Protein AF-A0A088CCU4-F1 (afdb_monomer_lite)

Structure (mmCIF, N/CA/C/O backbone):
data_AF-A0A088CCU4-F1
#
_entry.id   AF-A0A088CCU4-F1
#
loop_
_atom_site.group_PDB
_atom_site.id
_atom_site.type_symbol
_atom_site.label_atom_id
_atom_site.label_alt_id
_atom_site.label_comp_id
_atom_site.label_asym_id
_atom_site.label_entity_id
_atom_site.label_seq_id
_atom_site.pdbx_PDB_ins_code
_atom_site.Cartn_x
_atom_site.Cartn_y
_atom_site.Cartn_z
_atom_site.occupancy
_atom_site.B_iso_or_equiv
_atom_site.auth_seq_id
_atom_site.auth_comp_id
_atom_site.auth_asym_id
_atom_site.auth_atom_id
_atom_site.pdbx_PDB_model_num
ATOM 1 N N . HIS A 1 1 ? 2.021 10.113 3.384 1.00 91.44 1 HIS A N 1
ATOM 2 C CA . HIS A 1 1 ? 2.959 9.253 4.144 1.00 91.44 1 HIS A CA 1
ATOM 3 C C . HIS A 1 1 ? 3.148 7.873 3.513 1.00 91.44 1 HIS A C 1
ATOM 5 O O . HIS A 1 1 ? 4.273 7.570 3.127 1.00 91.44 1 HIS A O 1
ATOM 11 N N . ALA A 1 2 ? 2.087 7.080 3.321 1.00 96.19 2 ALA A N 1
ATOM 12 C CA . ALA A 1 2 ? 2.194 5.698 2.834 1.00 96.19 2 ALA A CA 1
ATOM 13 C C . ALA A 1 2 ? 2.951 5.543 1.501 1.00 96.19 2 ALA A C 1
ATOM 15 O O . ALA A 1 2 ? 3.889 4.751 1.421 1.00 96.19 2 ALA A O 1
ATOM 16 N N . THR A 1 3 ? 2.614 6.346 0.483 1.00 97.25 3 THR A N 1
ATOM 17 C CA . THR A 1 3 ? 3.294 6.319 -0.825 1.00 97.25 3 THR A CA 1
ATOM 18 C C . THR A 1 3 ? 4.794 6.565 -0.702 1.00 97.25 3 THR A C 1
ATOM 20 O O . THR A 1 3 ? 5.582 5.800 -1.244 1.00 97.25 3 THR A O 1
ATOM 23 N N . LEU A 1 4 ? 5.207 7.597 0.042 1.00 97.44 4 LEU A N 1
ATOM 24 C CA . LEU A 1 4 ? 6.625 7.913 0.241 1.00 97.44 4 LEU A CA 1
ATOM 25 C C . LEU A 1 4 ? 7.341 6.800 1.020 1.00 97.44 4 LEU A C 1
ATOM 27 O O . LEU A 1 4 ? 8.478 6.448 0.711 1.00 97.44 4 LEU A O 1
ATOM 31 N N . GLY A 1 5 ? 6.665 6.224 2.015 1.00 97.56 5 GLY A N 1
ATOM 32 C CA . GLY A 1 5 ? 7.174 5.092 2.778 1.00 97.56 5 GLY A CA 1
ATOM 33 C C . GLY A 1 5 ? 7.388 3.843 1.920 1.00 97.56 5 GLY A C 1
ATOM 34 O O . GLY A 1 5 ? 8.366 3.122 2.125 1.00 97.56 5 GLY A O 1
ATOM 35 N N . LEU A 1 6 ? 6.506 3.583 0.951 1.00 98.12 6 LEU A N 1
ATOM 36 C CA . LEU A 1 6 ? 6.678 2.500 -0.016 1.00 98.12 6 LEU A CA 1
ATOM 37 C C . LEU A 1 6 ? 7.769 2.829 -1.041 1.00 98.12 6 LEU A C 1
ATOM 39 O O . LEU A 1 6 ? 8.644 2.002 -1.277 1.00 98.12 6 LEU A O 1
ATOM 43 N N . PHE A 1 7 ? 7.777 4.051 -1.574 1.00 98.25 7 PHE A N 1
ATOM 44 C CA . PHE A 1 7 ? 8.785 4.539 -2.515 1.00 98.25 7 PHE A CA 1
ATOM 45 C C . PHE A 1 7 ? 10.206 4.311 -1.987 1.00 98.25 7 PHE A C 1
ATOM 47 O O . PHE A 1 7 ? 11.005 3.630 -2.627 1.00 98.25 7 PHE A O 1
ATOM 54 N N . LYS A 1 8 ? 10.496 4.787 -0.767 1.00 98.06 8 LYS A N 1
ATOM 55 C CA . LYS A 1 8 ? 11.816 4.632 -0.131 1.00 98.06 8 LYS A CA 1
ATOM 56 C C . LYS A 1 8 ? 12.201 3.164 0.073 1.00 98.06 8 LYS A C 1
ATOM 58 O O . LYS A 1 8 ? 13.357 2.801 -0.117 1.00 98.06 8 LYS A O 1
ATOM 63 N N . LYS A 1 9 ? 11.240 2.296 0.419 1.00 96.69 9 LYS A N 1
ATOM 64 C CA . LYS A 1 9 ? 11.482 0.844 0.522 1.00 96.69 9 LYS A CA 1
ATOM 65 C C . LYS A 1 9 ? 11.869 0.249 -0.834 1.00 96.69 9 LYS A C 1
ATOM 67 O O . LYS A 1 9 ? 12.780 -0.574 -0.904 1.00 96.69 9 LYS A O 1
ATOM 72 N N . LEU A 1 10 ? 11.182 0.648 -1.903 1.00 97.81 10 LEU A N 1
ATOM 73 C CA . LEU A 1 10 ? 11.379 0.090 -3.241 1.00 97.81 10 LEU A CA 1
ATOM 74 C C . LEU A 1 10 ? 12.605 0.631 -3.964 1.00 97.81 10 LEU A C 1
ATOM 76 O O . LEU A 1 10 ? 13.156 -0.087 -4.796 1.00 97.81 10 LEU A O 1
ATOM 80 N N . GLN A 1 11 ? 13.064 1.830 -3.608 1.00 97.62 11 GLN A N 1
ATOM 81 C CA . GLN A 1 11 ? 14.249 2.453 -4.193 1.00 97.62 11 GLN A CA 1
ATOM 82 C C . GLN A 1 11 ? 15.470 1.522 -4.171 1.00 97.62 11 GLN A C 1
ATOM 84 O O . GLN A 1 11 ? 16.229 1.485 -5.136 1.00 97.62 11 GLN A O 1
ATOM 89 N N . HIS A 1 12 ? 15.609 0.713 -3.117 1.00 95.38 12 HIS A N 1
ATOM 90 C CA . HIS A 1 12 ? 16.684 -0.274 -2.995 1.00 95.38 12 HIS A CA 1
ATOM 91 C C . HIS A 1 12 ? 16.219 -1.720 -3.214 1.00 95.38 12 HIS A C 1
ATOM 93 O O . HIS A 1 12 ? 16.994 -2.535 -3.703 1.00 95.38 12 HIS A O 1
ATOM 99 N N . ARG A 1 13 ? 14.963 -2.059 -2.884 1.00 96.06 13 ARG A N 1
ATOM 100 C CA . ARG A 1 13 ? 14.472 -3.452 -2.939 1.00 96.06 13 ARG A CA 1
ATOM 101 C C . ARG A 1 13 ? 13.947 -3.883 -4.307 1.00 96.06 13 ARG A C 1
ATOM 103 O O . ARG A 1 13 ? 14.103 -5.040 -4.672 1.00 96.06 13 ARG A O 1
ATOM 110 N N . ALA A 1 14 ? 13.313 -2.980 -5.056 1.00 96.00 14 ALA A N 1
ATOM 111 C CA . ALA A 1 14 ? 12.757 -3.279 -6.378 1.00 96.00 14 ALA A CA 1
ATOM 112 C C . ALA A 1 14 ? 12.853 -2.063 -7.324 1.00 96.00 14 ALA A C 1
ATOM 114 O O . ALA A 1 14 ? 11.836 -1.570 -7.825 1.00 96.00 14 ALA A O 1
ATOM 115 N N . PRO A 1 15 ? 14.072 -1.573 -7.618 1.00 96.88 15 PRO A N 1
ATOM 116 C CA . PRO A 1 15 ? 14.264 -0.345 -8.390 1.00 96.88 15 PRO A CA 1
ATOM 117 C C . PRO A 1 15 ? 13.731 -0.441 -9.828 1.00 96.88 15 PRO A C 1
ATOM 119 O O . PRO A 1 15 ? 13.356 0.569 -10.414 1.00 96.88 15 PRO A O 1
ATOM 122 N N . LYS A 1 16 ? 13.663 -1.647 -10.414 1.00 96.62 16 LYS A N 1
ATOM 123 C CA . LYS A 1 16 ? 13.068 -1.861 -11.747 1.00 96.62 16 LYS A CA 1
ATOM 124 C C . LYS A 1 16 ? 11.554 -1.614 -11.738 1.00 96.62 16 LYS A C 1
ATOM 126 O O . LYS A 1 16 ? 11.065 -0.879 -12.592 1.00 96.62 16 LYS A O 1
ATOM 131 N N . SER A 1 17 ? 10.838 -2.188 -10.770 1.00 94.81 17 SER A N 1
ATOM 132 C CA . SER A 1 17 ? 9.391 -1.995 -10.611 1.00 94.81 17 SER A CA 1
ATOM 133 C C . SER A 1 17 ? 9.062 -0.537 -10.311 1.00 94.81 17 SER A C 1
ATOM 135 O O . SER A 1 17 ? 8.151 0.019 -10.919 1.00 94.81 17 SER A O 1
ATOM 137 N N . LEU A 1 18 ? 9.861 0.103 -9.448 1.00 97.56 18 LEU A N 1
ATOM 138 C CA . LEU A 1 18 ? 9.700 1.519 -9.134 1.00 97.56 18 LEU A CA 1
ATOM 139 C C . LEU A 1 18 ? 9.860 2.397 -10.382 1.00 97.56 18 LEU A C 1
ATOM 141 O O . LEU A 1 18 ? 8.949 3.148 -10.708 1.00 97.56 18 LEU A O 1
ATOM 145 N N . ARG A 1 19 ? 10.946 2.225 -11.149 1.00 97.62 19 ARG A N 1
ATOM 146 C CA . ARG A 1 19 ? 11.162 2.977 -12.398 1.00 97.62 19 ARG A CA 1
ATOM 147 C C . ARG A 1 19 ? 10.057 2.763 -13.428 1.00 97.62 19 ARG A C 1
ATOM 149 O O . ARG A 1 19 ? 9.741 3.681 -14.179 1.00 97.62 19 ARG A O 1
ATOM 156 N N . ARG A 1 20 ? 9.486 1.557 -13.508 1.00 96.56 20 ARG A N 1
ATOM 157 C CA . ARG A 1 20 ? 8.352 1.286 -14.403 1.00 96.56 20 ARG A CA 1
ATOM 158 C C . ARG A 1 20 ? 7.133 2.103 -13.985 1.00 96.56 20 ARG A C 1
ATOM 160 O O . ARG A 1 20 ? 6.568 2.789 -14.825 1.00 96.56 20 ARG A O 1
ATOM 167 N N . TRP A 1 21 ? 6.780 2.075 -12.702 1.00 97.50 21 TRP A N 1
ATOM 168 C CA . TRP A 1 21 ? 5.697 2.899 -12.166 1.00 97.50 21 TRP A CA 1
ATOM 169 C C . TRP A 1 21 ? 5.942 4.397 -12.402 1.00 97.50 21 TRP A C 1
ATOM 171 O O . TRP A 1 21 ? 5.027 5.111 -12.807 1.00 97.50 21 TRP A O 1
ATOM 181 N N . GLU A 1 22 ? 7.186 4.864 -12.252 1.00 97.75 22 GLU A N 1
ATOM 182 C CA . GLU A 1 22 ? 7.560 6.250 -12.554 1.00 97.75 22 GLU A CA 1
ATOM 183 C C . GLU A 1 22 ? 7.360 6.620 -14.025 1.00 97.75 22 GLU A C 1
ATOM 185 O O . GLU A 1 22 ? 6.772 7.658 -14.321 1.00 97.75 22 GLU A O 1
ATOM 190 N N . ARG A 1 23 ? 7.772 5.747 -14.950 1.00 97.81 23 ARG A N 1
ATOM 191 C CA . ARG A 1 23 ? 7.551 5.932 -16.394 1.00 97.81 23 ARG A CA 1
ATOM 192 C C . ARG A 1 23 ? 6.076 5.898 -16.786 1.00 97.81 23 ARG A C 1
ATOM 194 O O . ARG A 1 23 ? 5.710 6.498 -17.787 1.00 97.81 23 ARG A O 1
ATOM 201 N N . CYS A 1 24 ? 5.236 5.235 -15.997 1.00 96.31 24 CYS A N 1
ATOM 202 C CA . CYS A 1 24 ? 3.785 5.236 -16.164 1.00 96.31 24 CYS A CA 1
ATOM 203 C C . CYS A 1 24 ? 3.105 6.469 -15.537 1.00 96.31 24 CYS A C 1
ATOM 205 O O . CYS A 1 24 ? 1.899 6.446 -15.332 1.00 96.31 24 CYS A O 1
ATOM 207 N N . GLY A 1 25 ? 3.845 7.528 -15.190 1.00 97.12 25 GLY A N 1
ATOM 208 C CA . GLY A 1 25 ? 3.272 8.751 -14.616 1.00 97.12 25 GLY A CA 1
ATOM 209 C C . GLY A 1 25 ? 2.978 8.660 -13.118 1.00 97.12 25 GLY A C 1
ATOM 210 O O . GLY A 1 25 ? 2.288 9.519 -12.577 1.00 97.12 25 GLY A O 1
ATOM 211 N N . GLN A 1 26 ? 3.504 7.637 -12.431 1.00 96.62 26 GLN A N 1
ATOM 212 C CA . GLN A 1 26 ? 3.355 7.460 -10.984 1.00 96.62 26 GLN A CA 1
ATOM 213 C C . GLN A 1 26 ? 1.885 7.438 -10.533 1.00 96.62 26 GLN A C 1
ATOM 215 O O . GLN A 1 26 ? 1.538 8.069 -9.528 1.00 96.62 26 GLN A O 1
ATOM 220 N N . VAL A 1 27 ? 1.019 6.738 -11.274 1.00 96.62 27 VAL A N 1
ATOM 221 C CA . VAL A 1 27 ? -0.430 6.675 -11.011 1.00 96.62 27 VAL A CA 1
ATOM 222 C C . VAL A 1 27 ? -0.711 6.214 -9.582 1.00 96.62 27 VAL A C 1
ATOM 224 O O . VAL A 1 27 ? -0.049 5.312 -9.058 1.00 96.62 27 VAL A O 1
ATOM 227 N N . LYS A 1 28 ? -1.688 6.860 -8.943 1.00 97.25 28 LYS A N 1
ATOM 228 C CA . LYS A 1 28 ? -2.172 6.543 -7.598 1.00 97.25 28 LYS A CA 1
ATOM 229 C C . LYS A 1 28 ? -3.693 6.577 -7.635 1.00 97.25 28 LYS A C 1
ATOM 231 O O . LYS A 1 28 ? -4.262 7.572 -8.072 1.00 97.25 28 LYS A O 1
ATOM 236 N N . VAL A 1 29 ? -4.317 5.512 -7.153 1.00 97.81 29 VAL A N 1
ATOM 237 C CA . VAL A 1 29 ? -5.760 5.439 -6.915 1.00 97.81 29 VAL A CA 1
ATOM 238 C C . VAL A 1 29 ? -5.952 5.337 -5.411 1.00 97.81 29 VAL A C 1
ATOM 240 O O . VAL A 1 29 ? -5.223 4.600 -4.744 1.00 97.81 29 VAL A O 1
ATOM 243 N N . VAL A 1 30 ? -6.881 6.121 -4.872 1.00 98.12 30 VAL A N 1
ATOM 244 C CA . VAL A 1 30 ? -7.186 6.121 -3.442 1.00 98.12 30 VAL A CA 1
ATOM 245 C C . VAL A 1 30 ? -8.562 5.506 -3.254 1.00 98.12 30 VAL A C 1
ATOM 247 O O . VAL A 1 30 ? -9.545 5.957 -3.836 1.00 98.12 30 VAL A O 1
ATOM 250 N N . VAL A 1 31 ? -8.597 4.452 -2.452 1.00 97.94 31 VAL A N 1
ATOM 251 C CA . VAL A 1 31 ? -9.799 3.701 -2.097 1.00 97.94 31 VAL A CA 1
ATOM 252 C C . VAL A 1 31 ? -9.967 3.717 -0.586 1.00 97.94 31 VAL A C 1
ATOM 254 O O . VAL A 1 31 ? -8.994 3.918 0.149 1.00 97.94 31 VAL A O 1
ATOM 257 N N . LYS A 1 32 ? -11.199 3.518 -0.127 1.00 95.50 32 LYS A N 1
ATOM 258 C CA . LYS A 1 32 ? -11.544 3.510 1.294 1.00 95.50 32 LYS A CA 1
ATOM 259 C C . LYS A 1 32 ? -11.761 2.100 1.832 1.00 95.50 32 LYS A C 1
ATOM 261 O O . LYS A 1 32 ? -12.214 1.205 1.119 1.00 95.50 32 LYS A O 1
ATOM 266 N N . LEU A 1 33 ? -11.440 1.948 3.111 1.00 94.44 33 LEU A N 1
ATOM 267 C CA . LEU A 1 33 ? -11.680 0.767 3.932 1.00 94.44 33 LEU A CA 1
ATOM 268 C C . LEU A 1 33 ? -12.495 1.192 5.148 1.00 94.44 33 LEU A C 1
ATOM 270 O O . LEU A 1 33 ? -12.372 2.331 5.596 1.00 94.44 33 LEU A O 1
ATOM 274 N N . GLU A 1 34 ? -13.292 0.272 5.678 1.00 92.31 34 GLU A N 1
ATOM 275 C CA . GLU A 1 34 ? -14.144 0.539 6.840 1.00 92.31 34 GLU A CA 1
ATOM 276 C C . GLU A 1 34 ? -13.412 0.246 8.164 1.00 92.31 34 GLU A C 1
ATOM 278 O O . GLU A 1 34 ? -13.797 0.771 9.208 1.00 92.31 34 GLU A O 1
ATOM 283 N N . SER A 1 35 ? -12.339 -0.561 8.145 1.00 93.94 35 SER A N 1
ATOM 284 C CA . SER A 1 35 ? -11.607 -0.939 9.359 1.00 93.94 35 SER A CA 1
ATOM 285 C C . SER A 1 35 ? -10.102 -1.183 9.164 1.00 93.94 35 SER A C 1
ATOM 287 O O . SER A 1 35 ? -9.602 -1.419 8.061 1.00 93.94 35 SER A O 1
ATOM 289 N N . GLU A 1 36 ? -9.365 -1.149 10.280 1.00 93.94 36 GLU A N 1
ATOM 290 C CA . GLU A 1 36 ? -7.949 -1.531 10.340 1.00 93.94 36 GLU A CA 1
ATOM 291 C C . GLU A 1 36 ? -7.743 -3.036 10.091 1.00 93.94 36 GLU A C 1
ATOM 293 O O . GLU A 1 36 ? -6.764 -3.423 9.451 1.00 93.94 36 GLU A O 1
ATOM 298 N N . GLU A 1 37 ? -8.677 -3.879 10.537 1.00 95.44 37 GLU A N 1
ATOM 299 C CA . GLU A 1 37 ? -8.637 -5.330 10.327 1.00 95.44 37 GLU A CA 1
ATOM 300 C C . GLU A 1 37 ? -8.659 -5.660 8.824 1.00 95.44 37 GLU A C 1
ATOM 302 O O . GLU A 1 37 ? -7.798 -6.393 8.331 1.00 95.44 37 GLU A O 1
ATOM 307 N N . ASP A 1 38 ? -9.552 -5.015 8.063 1.00 95.94 38 ASP A N 1
ATOM 308 C CA . ASP A 1 38 ? -9.630 -5.173 6.605 1.00 95.94 38 ASP A CA 1
ATOM 309 C C . ASP A 1 38 ? -8.312 -4.779 5.923 1.00 95.94 38 ASP A C 1
ATOM 311 O O . ASP A 1 38 ? -7.849 -5.441 4.990 1.00 95.94 38 ASP A O 1
ATOM 315 N N . MET A 1 39 ? -7.652 -3.724 6.416 1.00 97.12 39 MET A N 1
ATOM 316 C CA . MET A 1 39 ? -6.344 -3.300 5.913 1.00 97.12 39 MET A CA 1
ATOM 317 C C . MET A 1 39 ? -5.279 -4.388 6.107 1.00 97.12 39 MET A C 1
ATOM 319 O O . MET A 1 39 ? -4.449 -4.607 5.218 1.00 97.12 39 MET A O 1
ATOM 323 N N . LEU A 1 40 ? -5.287 -5.077 7.251 1.00 97.12 40 LEU A N 1
ATOM 324 C CA . LEU A 1 40 ? -4.349 -6.162 7.547 1.00 97.12 40 LEU A CA 1
ATOM 325 C C . LEU A 1 40 ? -4.634 -7.409 6.706 1.00 97.12 40 LEU A C 1
ATOM 327 O O . LEU A 1 40 ? -3.690 -8.020 6.196 1.00 97.12 40 LEU A O 1
ATOM 331 N N . VAL A 1 41 ? -5.908 -7.743 6.487 1.00 97.69 41 VAL A N 1
ATOM 332 C CA . VAL A 1 41 ? -6.321 -8.829 5.584 1.00 97.69 41 VAL A CA 1
ATOM 333 C C . VAL A 1 41 ? -5.828 -8.558 4.161 1.00 97.69 41 VAL A C 1
ATOM 335 O O . VAL A 1 41 ? -5.172 -9.408 3.550 1.00 97.69 41 VAL A O 1
ATOM 338 N N . LEU A 1 42 ? -6.047 -7.344 3.647 1.00 97.75 42 LEU A N 1
ATOM 339 C CA . LEU A 1 42 ? -5.560 -6.943 2.326 1.00 97.75 42 LEU A CA 1
ATOM 340 C C . LEU A 1 42 ? -4.037 -6.928 2.241 1.00 97.75 42 LEU A C 1
ATOM 342 O O . LEU A 1 42 ? -3.477 -7.325 1.219 1.00 97.75 42 LEU A O 1
ATOM 346 N N . GLN A 1 43 ? -3.345 -6.528 3.311 1.00 98.19 43 GLN A N 1
ATOM 347 C CA . GLN A 1 43 ? -1.892 -6.643 3.367 1.00 98.19 43 GLN A CA 1
ATOM 348 C C . GLN A 1 43 ? -1.442 -8.104 3.253 1.00 98.19 43 GLN A C 1
ATOM 350 O O . GLN A 1 43 ? -0.475 -8.388 2.544 1.00 98.19 43 GLN A O 1
ATOM 355 N N . GLY A 1 44 ? -2.104 -9.024 3.959 1.00 98.31 44 GLY A N 1
ATOM 356 C CA . GLY A 1 44 ? -1.820 -10.457 3.883 1.00 98.31 44 GLY A CA 1
ATOM 357 C C . GLY A 1 44 ? -1.957 -10.982 2.455 1.00 98.31 44 GLY A C 1
ATOM 358 O O . GLY A 1 44 ? -1.041 -11.626 1.942 1.00 98.31 44 GLY A O 1
ATOM 359 N N . ARG A 1 45 ? -3.049 -10.610 1.779 1.00 98.19 45 ARG A N 1
ATOM 360 C CA . ARG A 1 45 ? -3.296 -10.962 0.374 1.00 98.19 45 ARG A CA 1
ATOM 361 C C . ARG A 1 45 ? -2.271 -10.349 -0.584 1.00 98.19 45 ARG A C 1
ATOM 363 O O . ARG A 1 45 ? -1.758 -11.031 -1.460 1.00 98.19 45 ARG A O 1
ATOM 370 N N . ALA A 1 46 ? -1.912 -9.082 -0.405 1.00 98.38 46 ALA A N 1
ATOM 371 C CA . ALA A 1 46 ? -0.869 -8.447 -1.207 1.00 98.38 46 ALA A CA 1
ATOM 372 C C . ALA A 1 46 ? 0.481 -9.169 -1.055 1.00 98.38 46 ALA A C 1
ATOM 374 O O . ALA A 1 46 ? 1.166 -9.433 -2.042 1.00 98.38 46 ALA A O 1
ATOM 375 N N . LYS A 1 47 ? 0.845 -9.548 0.178 1.00 97.56 47 LYS A N 1
ATOM 376 C CA . LYS A 1 47 ? 2.080 -10.292 0.456 1.00 97.56 47 LYS A CA 1
ATOM 377 C C . LYS A 1 47 ? 2.089 -11.677 -0.188 1.00 97.56 47 LYS A C 1
ATOM 379 O O . LYS A 1 47 ? 3.134 -12.057 -0.708 1.00 97.56 47 LYS A O 1
ATOM 384 N N . SER A 1 48 ? 0.971 -12.409 -0.193 1.00 98.06 48 SER A N 1
ATOM 385 C CA . SER A 1 48 ? 0.908 -13.724 -0.854 1.00 98.06 48 SER A CA 1
ATOM 386 C C . SER A 1 48 ? 1.085 -13.632 -2.375 1.00 98.06 48 SER A C 1
ATOM 388 O O . SER A 1 48 ? 1.594 -14.566 -2.986 1.00 98.06 48 SER A O 1
ATOM 390 N N . LEU A 1 49 ? 0.756 -12.481 -2.971 1.00 97.44 49 LEU A N 1
ATOM 391 C CA . LEU A 1 49 ? 0.991 -12.157 -4.382 1.00 97.44 49 LEU A CA 1
ATOM 392 C C . LEU A 1 49 ? 2.360 -11.497 -4.647 1.00 97.44 49 LEU A C 1
ATOM 394 O O . LEU A 1 49 ? 2.623 -11.044 -5.759 1.00 97.44 49 LEU A O 1
ATOM 398 N N . ASN A 1 50 ? 3.242 -11.422 -3.644 1.00 96.50 50 ASN A N 1
ATOM 399 C CA . ASN A 1 50 ? 4.532 -10.720 -3.706 1.00 96.50 50 ASN A CA 1
ATOM 400 C C . ASN A 1 50 ? 4.425 -9.222 -4.060 1.00 96.50 50 ASN A C 1
ATOM 402 O O . ASN A 1 50 ? 5.376 -8.622 -4.571 1.00 96.50 50 ASN A O 1
ATOM 406 N N . LEU A 1 51 ? 3.289 -8.591 -3.752 1.00 97.75 51 LEU A N 1
ATOM 407 C CA . LEU A 1 51 ? 3.097 -7.158 -3.935 1.00 97.75 51 LEU A CA 1
ATOM 408 C C . LEU A 1 51 ? 3.664 -6.387 -2.735 1.00 97.75 51 LEU A C 1
ATOM 410 O O . LEU A 1 51 ? 3.292 -6.639 -1.584 1.00 97.75 51 LEU A O 1
ATOM 414 N N . PRO A 1 52 ? 4.572 -5.424 -2.958 1.00 97.56 52 PRO A N 1
ATOM 415 C CA . PRO A 1 52 ? 5.143 -4.643 -1.879 1.00 97.56 52 PRO A CA 1
ATOM 416 C C . PRO A 1 52 ? 4.124 -3.668 -1.279 1.00 97.56 52 PRO A C 1
ATOM 418 O O . PRO A 1 52 ? 3.466 -2.906 -1.987 1.00 97.56 52 PRO A O 1
ATOM 421 N N . THR A 1 53 ? 4.070 -3.639 0.055 1.00 98.12 53 THR A N 1
ATOM 422 C CA . THR A 1 53 ? 3.153 -2.777 0.813 1.00 98.12 53 THR A CA 1
ATOM 423 C C . THR A 1 53 ? 3.855 -1.900 1.851 1.00 98.12 53 THR A C 1
ATOM 425 O O . THR A 1 53 ? 4.923 -2.243 2.378 1.00 98.12 53 THR A O 1
ATOM 428 N N . HIS A 1 54 ? 3.222 -0.792 2.231 1.00 97.81 54 HIS A N 1
ATOM 429 C CA . HIS A 1 54 ? 3.631 0.033 3.368 1.00 97.81 54 HIS A CA 1
ATOM 430 C C . HIS A 1 54 ? 2.414 0.560 4.133 1.00 97.81 54 HIS A C 1
ATOM 432 O O . HIS A 1 54 ? 1.617 1.285 3.552 1.00 97.81 54 HIS A O 1
ATOM 438 N N . ILE A 1 55 ? 2.315 0.260 5.431 1.00 97.19 55 ILE A N 1
ATOM 439 C CA . ILE A 1 55 ? 1.316 0.850 6.335 1.00 97.19 55 ILE A CA 1
ATOM 440 C C . ILE A 1 55 ? 1.927 2.052 7.053 1.00 97.19 55 ILE A C 1
ATOM 442 O O . ILE A 1 55 ? 3.028 1.957 7.594 1.00 97.19 55 ILE A O 1
ATOM 446 N N . THR A 1 56 ? 1.197 3.164 7.054 1.00 94.50 56 THR A N 1
ATOM 447 C CA . THR A 1 56 ? 1.472 4.337 7.887 1.00 94.50 56 THR A CA 1
ATOM 448 C C . THR A 1 56 ? 0.812 4.148 9.242 1.00 94.50 56 THR A C 1
ATOM 450 O O . THR A 1 56 ? -0.376 3.839 9.306 1.00 94.50 56 THR A O 1
ATOM 453 N N . ILE A 1 57 ? 1.583 4.365 10.303 1.00 92.12 57 ILE A N 1
ATOM 454 C CA . ILE A 1 57 ? 1.090 4.418 11.677 1.00 92.12 57 ILE A CA 1
ATOM 455 C C . ILE A 1 57 ? 1.092 5.888 12.092 1.00 92.12 57 ILE A C 1
ATOM 457 O O . ILE A 1 57 ? 2.110 6.565 11.916 1.00 92.12 57 ILE A O 1
ATOM 461 N N . ASP A 1 58 ? -0.039 6.392 12.579 1.00 85.38 58 ASP A N 1
ATOM 462 C CA . ASP A 1 58 ? -0.119 7.762 13.071 1.00 85.38 58 ASP A CA 1
ATOM 463 C C . ASP A 1 58 ? 0.651 7.903 14.387 1.00 85.38 58 ASP A C 1
ATOM 465 O O . ASP A 1 58 ? 0.474 7.125 15.324 1.00 85.38 58 ASP A O 1
ATOM 469 N N . ALA A 1 59 ? 1.520 8.907 14.460 1.00 77.50 5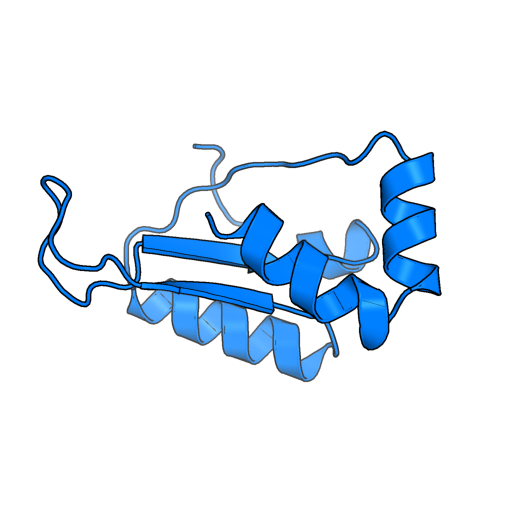9 ALA A N 1
ATOM 470 C CA . ALA A 1 59 ? 2.363 9.146 15.628 1.00 77.50 59 ALA A CA 1
ATOM 471 C C . ALA A 1 59 ? 1.638 9.888 16.771 1.00 77.50 59 ALA A C 1
ATOM 473 O O . ALA A 1 59 ? 2.297 10.342 17.704 1.00 77.50 59 ALA A O 1
ATOM 474 N N . GLY A 1 60 ? 0.317 10.078 16.691 1.00 72.31 60 GLY A N 1
ATOM 475 C CA . GLY A 1 60 ? -0.463 10.859 17.653 1.00 72.31 60 GLY A CA 1
ATOM 476 C C . GLY A 1 60 ? -0.317 12.368 17.481 1.00 72.31 60 GLY A C 1
ATOM 477 O O . GLY A 1 60 ? -0.521 13.117 18.430 1.00 72.31 60 GLY A O 1
ATOM 478 N N . ARG A 1 61 ? 0.106 12.822 16.295 1.00 75.00 61 ARG A N 1
ATOM 479 C CA . ARG A 1 61 ? 0.267 14.255 15.973 1.00 75.00 61 ARG A CA 1
ATOM 480 C C . ARG A 1 61 ? -0.874 14.797 15.117 1.00 75.00 61 ARG A C 1
ATOM 482 O O . ARG A 1 61 ? -0.831 15.953 14.703 1.00 75.00 61 ARG A O 1
ATOM 489 N N . THR A 1 62 ? -1.857 13.955 14.820 1.00 76.31 62 THR A N 1
ATOM 490 C CA . THR A 1 62 ? -3.066 14.313 14.085 1.00 76.31 62 THR A CA 1
ATOM 491 C C . THR A 1 62 ? -4.290 14.126 14.980 1.00 76.31 62 THR A C 1
ATOM 493 O O . THR A 1 62 ? -4.176 13.764 16.147 1.00 76.31 62 THR A O 1
ATOM 496 N N . GLN A 1 63 ? -5.475 14.404 14.438 1.00 72.25 63 GLN A N 1
ATOM 497 C CA . GLN A 1 63 ? -6.749 14.218 15.140 1.00 72.25 63 GLN A CA 1
ATOM 498 C C . GLN A 1 63 ? -7.162 12.736 15.254 1.00 72.25 63 GLN A C 1
ATOM 500 O O . GLN A 1 63 ? -8.204 12.436 15.829 1.00 72.25 63 GLN A O 1
ATOM 505 N N . ILE A 1 64 ? -6.370 11.809 14.700 1.00 74.12 64 ILE A N 1
ATOM 506 C CA . ILE A 1 64 ? -6.604 10.365 14.780 1.00 74.12 64 ILE A CA 1
ATOM 507 C C . ILE A 1 64 ? -5.931 9.815 16.045 1.00 74.12 64 ILE A C 1
ATOM 509 O O . ILE A 1 64 ? -4.908 10.330 16.496 1.00 74.12 64 ILE A O 1
ATOM 513 N N . ALA A 1 65 ? -6.502 8.753 16.620 1.00 73.06 65 ALA A N 1
ATOM 514 C CA . ALA A 1 65 ? -5.931 8.077 17.776 1.00 73.06 65 ALA A CA 1
ATOM 515 C C . ALA A 1 65 ? -4.443 7.714 17.549 1.00 73.06 65 ALA A C 1
ATOM 517 O O . ALA A 1 65 ? -4.092 7.185 16.484 1.00 73.06 65 ALA A O 1
ATOM 518 N N . PRO A 1 66 ? -3.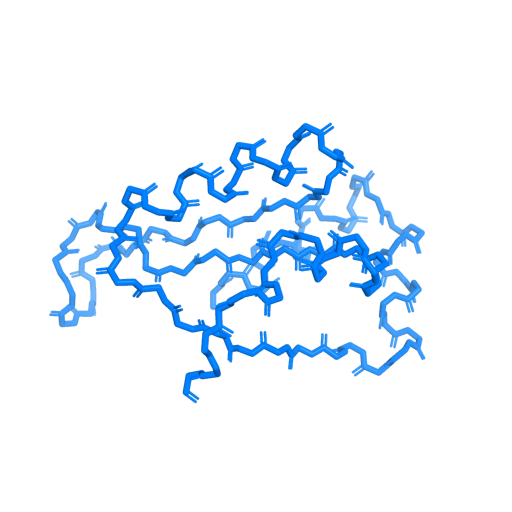565 7.966 18.538 1.00 77.81 66 PRO A N 1
ATOM 519 C CA . PRO A 1 66 ? -2.150 7.628 18.439 1.0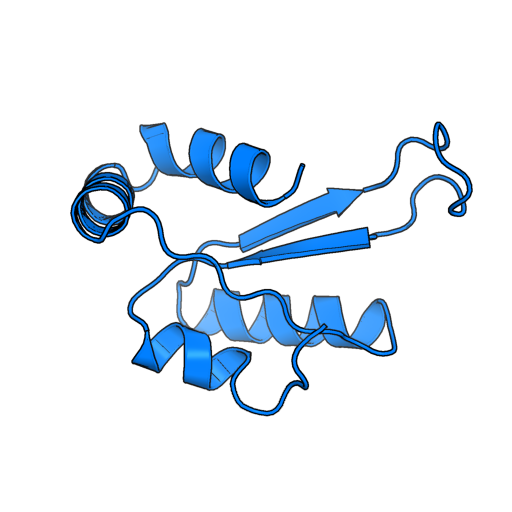0 77.81 66 PRO A CA 1
ATOM 520 C C . PRO A 1 66 ? -1.958 6.128 18.201 1.00 77.81 66 PRO A C 1
ATOM 522 O O . PRO A 1 66 ? -2.686 5.304 18.750 1.00 77.81 66 PRO A O 1
ATOM 525 N N . ASN A 1 67 ? -0.939 5.780 17.413 1.00 83.62 67 ASN A N 1
ATOM 526 C CA . ASN A 1 67 ? -0.575 4.411 17.030 1.00 83.62 67 ASN A CA 1
ATOM 527 C C . ASN A 1 67 ? -1.602 3.668 16.157 1.00 83.62 67 ASN A C 1
ATOM 529 O O . ASN A 1 67 ? -1.437 2.472 15.918 1.00 83.62 67 ASN A O 1
ATOM 533 N N . SER A 1 68 ? -2.617 4.359 15.635 1.00 86.69 68 SER A N 1
ATOM 534 C CA . SER A 1 68 ? -3.555 3.787 14.663 1.00 86.69 68 SER A CA 1
ATOM 535 C C . SER A 1 68 ? -2.904 3.577 13.293 1.00 86.69 68 SER A C 1
ATOM 537 O O . SER A 1 68 ? -2.046 4.358 12.859 1.00 86.69 68 SER A O 1
ATOM 539 N N . ARG A 1 69 ? -3.316 2.527 12.574 1.00 91.62 69 ARG A N 1
ATOM 540 C CA . ARG A 1 69 ? -2.909 2.311 11.177 1.00 91.62 69 ARG A CA 1
ATOM 541 C C . ARG A 1 69 ? -3.860 3.073 10.264 1.00 91.62 69 ARG A C 1
ATOM 543 O O . ARG A 1 69 ? -5.025 2.722 10.136 1.00 91.62 69 ARG A O 1
ATOM 550 N N . THR A 1 70 ? -3.363 4.115 9.609 1.00 91.19 70 THR A N 1
ATOM 551 C CA . THR A 1 70 ? -4.231 5.061 8.889 1.00 91.19 70 THR A CA 1
ATOM 552 C C . THR A 1 70 ? -4.324 4.786 7.397 1.00 91.19 70 THR A C 1
ATOM 554 O O . THR A 1 70 ? -5.397 4.887 6.815 1.00 91.19 70 THR A O 1
ATOM 557 N N . VAL A 1 71 ? -3.207 4.444 6.749 1.00 95.50 71 VAL A N 1
ATOM 558 C CA . VAL A 1 71 ? -3.156 4.268 5.289 1.00 95.50 71 VAL A CA 1
ATOM 559 C C . VAL A 1 71 ? -2.159 3.182 4.911 1.00 95.50 71 VAL A C 1
ATOM 561 O O . VAL A 1 71 ? -0.999 3.229 5.332 1.00 95.50 71 VAL A O 1
ATOM 564 N N . MET A 1 72 ? -2.568 2.271 4.028 1.00 97.81 72 MET A N 1
ATOM 565 C CA . MET A 1 72 ? -1.677 1.344 3.335 1.00 97.81 72 MET A CA 1
ATOM 566 C C . MET A 1 72 ? -1.432 1.790 1.889 1.00 97.81 72 MET A C 1
ATOM 568 O O . MET A 1 72 ? -2.359 2.158 1.180 1.00 97.81 72 MET A O 1
ATOM 572 N N . ALA A 1 73 ? -0.183 1.719 1.433 1.00 98.38 73 ALA A N 1
ATOM 573 C CA . ALA A 1 73 ? 0.170 1.773 0.019 1.00 98.38 73 ALA A CA 1
ATOM 574 C C . ALA A 1 73 ? 0.521 0.370 -0.487 1.00 98.38 73 ALA A C 1
ATOM 576 O O . ALA A 1 73 ? 1.174 -0.391 0.232 1.00 98.38 73 ALA A O 1
ATOM 577 N N . ILE A 1 74 ? 0.146 0.082 -1.731 1.00 98.38 74 ILE A N 1
ATOM 578 C CA . ILE A 1 74 ? 0.483 -1.115 -2.506 1.00 98.38 74 ILE A CA 1
ATOM 579 C C . ILE A 1 74 ? 0.970 -0.666 -3.891 1.00 98.38 74 ILE A C 1
ATOM 581 O O . ILE A 1 74 ? 0.503 0.350 -4.404 1.00 98.38 74 ILE A O 1
ATOM 585 N N . LEU A 1 75 ? 1.944 -1.364 -4.478 1.00 98.19 75 LEU A N 1
ATOM 586 C CA . LEU A 1 75 ? 2.447 -1.060 -5.823 1.00 98.19 75 LEU A CA 1
ATOM 587 C C . LEU A 1 75 ? 2.693 -2.349 -6.596 1.00 98.19 75 LEU A C 1
ATOM 589 O O . LEU A 1 75 ? 3.364 -3.245 -6.098 1.00 98.19 75 LEU A O 1
ATOM 593 N N . GLY A 1 76 ? 2.220 -2.407 -7.835 1.00 96.88 76 GLY A N 1
ATOM 594 C CA . GLY A 1 76 ? 2.407 -3.545 -8.724 1.00 96.88 76 GLY A CA 1
ATOM 595 C C . GLY A 1 76 ? 1.795 -3.298 -10.101 1.00 96.88 76 GLY A C 1
ATOM 596 O O . GLY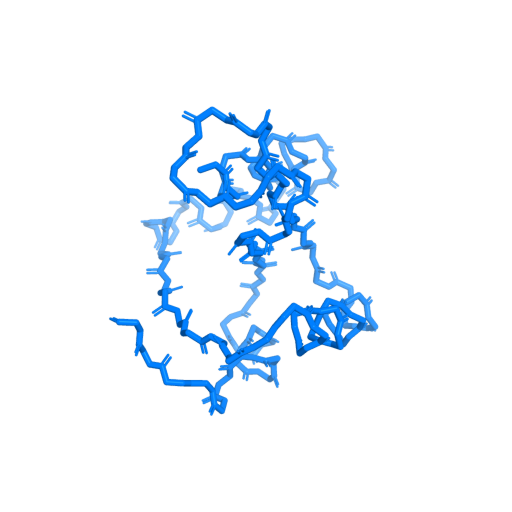 A 1 76 ? 1.354 -2.180 -10.378 1.00 96.88 76 GLY A O 1
ATOM 597 N N . PRO A 1 77 ? 1.794 -4.319 -10.971 1.00 96.00 77 PRO A N 1
ATOM 598 C CA . PRO A 1 77 ? 0.930 -4.361 -12.149 1.00 96.00 77 PRO A CA 1
ATOM 599 C C . PRO A 1 77 ? -0.532 -4.073 -11.774 1.00 96.00 77 PRO A C 1
ATOM 601 O O . PRO A 1 77 ? -0.965 -4.452 -10.687 1.00 96.00 77 PRO A O 1
ATOM 604 N N . ALA A 1 78 ? -1.258 -3.361 -12.641 1.00 96.19 78 ALA A N 1
ATOM 605 C CA . ALA A 1 78 ? -2.604 -2.872 -12.334 1.00 96.19 78 ALA A CA 1
ATOM 606 C C . ALA A 1 78 ? -3.578 -4.018 -12.023 1.00 96.19 78 ALA A C 1
ATOM 608 O O . ALA A 1 78 ? -4.218 -3.990 -10.984 1.00 96.19 78 ALA A O 1
ATOM 609 N N . ASP A 1 79 ? -3.573 -5.064 -12.846 1.00 97.44 79 ASP A N 1
ATOM 610 C CA . ASP A 1 79 ? -4.340 -6.299 -12.660 1.00 97.44 79 ASP A CA 1
ATOM 611 C C . ASP A 1 79 ? -4.089 -6.957 -11.295 1.00 97.44 79 ASP A C 1
ATOM 613 O O . ASP A 1 79 ? -5.028 -7.263 -10.568 1.00 97.44 79 ASP A O 1
ATOM 617 N N . MET A 1 80 ? -2.825 -7.094 -10.889 1.00 97.88 80 MET A N 1
ATOM 618 C CA . MET A 1 80 ? -2.488 -7.681 -9.588 1.00 97.88 80 MET A CA 1
ATOM 619 C C . MET A 1 80 ? -2.885 -6.787 -8.405 1.00 97.88 80 MET A C 1
ATOM 621 O O . MET A 1 80 ? -3.207 -7.283 -7.325 1.00 97.88 80 MET A O 1
ATOM 625 N N . VAL A 1 81 ? -2.812 -5.463 -8.566 1.00 98.00 81 VAL A N 1
ATOM 626 C CA . VAL A 1 81 ? -3.279 -4.525 -7.536 1.00 98.00 81 VAL A CA 1
ATOM 627 C C . VAL A 1 81 ? -4.804 -4.578 -7.440 1.00 98.00 81 VAL A C 1
ATOM 629 O O . VAL A 1 81 ? -5.328 -4.656 -6.331 1.00 98.00 81 VAL A O 1
ATOM 632 N N . ASP A 1 82 ? -5.500 -4.628 -8.573 1.00 98.00 82 ASP A N 1
ATOM 633 C CA . ASP A 1 82 ? -6.957 -4.724 -8.657 1.00 98.00 82 ASP A CA 1
ATOM 634 C C . ASP A 1 82 ? -7.482 -6.050 -8.099 1.00 98.00 82 ASP A C 1
ATOM 636 O O . ASP A 1 82 ? -8.522 -6.055 -7.442 1.00 98.00 82 ASP A O 1
ATOM 640 N N . ASP A 1 83 ? -6.735 -7.150 -8.221 1.00 98.00 83 ASP A N 1
ATOM 641 C CA . ASP A 1 83 ? -7.070 -8.389 -7.516 1.00 98.00 83 ASP A CA 1
ATOM 642 C C . ASP A 1 83 ? -7.201 -8.144 -6.009 1.00 98.00 83 ASP A C 1
ATOM 644 O O . ASP A 1 83 ? -8.114 -8.668 -5.373 1.00 98.00 83 ASP A O 1
ATOM 648 N N . VAL A 1 84 ? -6.324 -7.323 -5.424 1.00 98.12 84 VAL A N 1
ATOM 649 C CA . VAL A 1 84 ? -6.342 -6.999 -3.992 1.00 98.12 84 VAL A CA 1
ATOM 650 C C . VAL A 1 84 ? -7.396 -5.938 -3.669 1.00 98.12 84 VAL A C 1
ATOM 652 O O . VAL A 1 84 ? -8.124 -6.099 -2.693 1.00 98.12 84 VAL A O 1
ATOM 655 N N . THR A 1 85 ? -7.479 -4.857 -4.447 1.00 98.06 85 THR A N 1
ATOM 656 C CA . THR A 1 85 ? -8.219 -3.640 -4.067 1.00 98.06 85 THR A CA 1
ATOM 657 C C . THR A 1 85 ? -9.456 -3.334 -4.907 1.00 98.06 85 THR A C 1
ATOM 659 O O . THR A 1 85 ? -10.196 -2.420 -4.559 1.00 98.06 85 THR A O 1
ATOM 662 N N . GLY A 1 86 ? -9.715 -4.066 -5.990 1.00 97.00 86 GLY A N 1
ATOM 663 C CA . GLY A 1 86 ? -10.729 -3.727 -6.999 1.00 97.00 86 GLY A CA 1
ATOM 664 C C . GLY A 1 86 ? -12.178 -3.771 -6.506 1.00 97.00 86 GLY A C 1
ATOM 665 O O . GLY A 1 86 ? -13.045 -3.129 -7.088 1.00 97.00 86 GLY A O 1
ATOM 666 N N . GLY A 1 87 ? -12.450 -4.478 -5.404 1.00 96.31 87 GLY A N 1
ATOM 667 C CA . GLY A 1 87 ? -13.763 -4.476 -4.747 1.00 96.31 87 GLY A CA 1
ATOM 668 C C . GLY A 1 87 ? -14.012 -3.271 -3.829 1.00 96.31 87 GLY A C 1
ATOM 669 O O . GLY A 1 87 ? -15.110 -3.130 -3.291 1.00 96.31 87 GLY A O 1
ATOM 670 N N . LEU A 1 88 ? -13.005 -2.422 -3.607 1.00 97.50 88 LEU A N 1
ATOM 671 C CA . LEU A 1 88 ? -13.103 -1.278 -2.706 1.00 97.50 88 LEU A CA 1
ATOM 672 C C . LEU A 1 88 ? -13.686 -0.058 -3.414 1.00 97.50 88 LEU A C 1
ATOM 674 O O . LEU A 1 88 ? -13.490 0.166 -4.607 1.00 97.50 88 LEU A O 1
ATOM 678 N N . LYS A 1 89 ? -14.382 0.779 -2.645 1.00 96.38 89 LYS A N 1
ATOM 679 C CA . LYS A 1 89 ? -14.924 2.042 -3.151 1.00 96.38 89 LYS A CA 1
ATOM 680 C C . LYS A 1 89 ? -13.817 3.088 -3.233 1.00 96.38 89 LYS A C 1
ATOM 682 O O . LYS A 1 89 ? -12.941 3.132 -2.370 1.00 96.38 89 LYS A O 1
ATOM 687 N N . LEU A 1 90 ? -13.899 3.962 -4.233 1.00 96.69 90 LEU A N 1
ATOM 688 C CA . LEU A 1 90 ? -13.078 5.172 -4.284 1.00 96.69 90 LEU A CA 1
ATOM 689 C C . LEU A 1 90 ? -13.323 6.026 -3.028 1.00 96.69 90 LEU A C 1
ATOM 691 O O . LEU A 1 90 ? -14.437 6.027 -2.487 1.00 96.69 90 LEU A O 1
ATOM 695 N N . LEU A 1 91 ? -12.256 6.675 -2.550 1.00 89.88 91 LEU A N 1
ATOM 696 C CA . LEU A 1 91 ? -12.310 7.611 -1.424 1.00 89.88 91 LEU A CA 1
ATOM 697 C C . LEU A 1 91 ? -12.977 8.927 -1.835 1.00 89.88 91 LEU A C 1
ATOM 699 O O . LEU A 1 91 ? -12.619 9.447 -2.916 1.00 89.88 91 LEU A O 1
#

Organism: N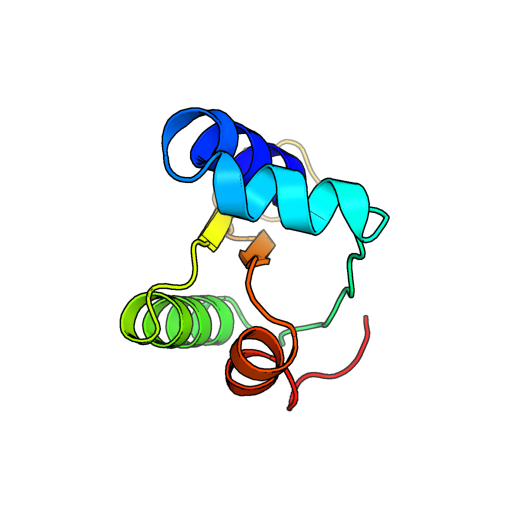CBI:txid886359

Foldseek 3Di:
DFVVQQLVVCVPVPVPQSVVCVVVVVDDFAFDDPDPVLVVVLVVLCVVVVWDKGWDAACCPDPDDHRDGDDMDTGDPPVSVCVSDVPTHGD

Radius of gyration: 13.25 Å; chains: 1; bounding box: 32×28×35 Å

Secondary structure (DSSP, 8-state):
-HHHHHHHHHHHH-HHHHHHHHHTT-----B--S-HHHHHHHHHHHHHTT--EEEEE--S-SSSPTT-EEEEEE-S-HHHHHHHHTTSPB-

Sequence (91 aa):
HATLGLFKKLQHRAPKSLRRWERCGQVKVVVKLESEEDMLVLQGRAKSLNLPTHITIDAGRTQIAPNSRTVMAILGPADMVDDVTGGLKLL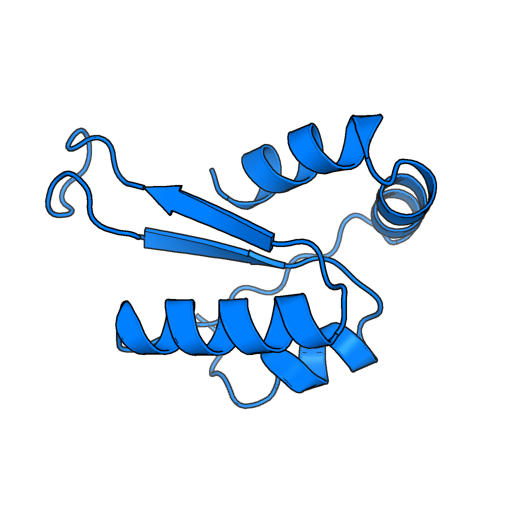

pLDDT: mean 94.36, std 6.67, range [72.25, 98.38]

InterPro domains:
  IPR002833 Peptidyl-tRNA hydrolase, PTH2 [PF01981] (1-91)
  IPR002833 Peptidyl-tRNA hydrolase, PTH2 [PTHR12649] (1-91)
  IPR023476 Peptidyl-tRNA hydrolase II domain superfamily [G3DSA:3.40.1490.10] (1-91)
  IPR023476 Peptidyl-tRNA hydrolase II domain superfamily [SSF102462] (1-91)